Protein AF-A0A2D6X688-F1 (afdb_monomer_lite)

Sequence (121 aa):
MDVSDQKVKGKYCFAVIDDCSRYCLGVFEINRATTAVITKLLDKLVEKHGKPRGIKHIRTAIHSPTTTGKIERFFQTLEKELPFYNNDLDFFRLRYNHFRPHISLEKKCPADVYFDFIHLF

Radius of gyration: 14.97 Å; chains: 1; bounding box: 29×37×41 Å

Secondary structure (DSSP, 8-state):
--GGG--BTTBEEEEEE-TTT--EEEEEEES---HHHHHHHHHHHHHHH---S------PPTT-GGGTHHHHHHHHHHHHHGGGGTT-HHHHHHHHHHT---GGGTT--HHHHHT-GGG--

Structure (mmCIF, N/CA/C/O backbone):
data_AF-A0A2D6X688-F1
#
_entry.id   AF-A0A2D6X688-F1
#
loop_
_atom_site.group_PDB
_atom_site.id
_atom_site.type_symbol
_atom_site.label_atom_id
_atom_site.label_alt_id
_atom_site.label_comp_id
_atom_site.label_asym_id
_atom_site.label_entity_id
_atom_site.label_seq_id
_atom_site.pdbx_PDB_ins_code
_atom_site.Cartn_x
_atom_site.Cartn_y
_atom_site.Cartn_z
_atom_site.occupancy
_atom_site.B_iso_or_equiv
_atom_site.auth_seq_id
_atom_site.auth_comp_id
_atom_site.auth_asym_id
_atom_site.auth_atom_id
_atom_site.pdbx_PDB_model_num
ATOM 1 N N . MET A 1 1 ? 6.801 -5.077 22.214 1.00 32.59 1 MET A N 1
ATOM 2 C CA . MET A 1 1 ? 5.631 -4.291 21.780 1.00 32.59 1 MET A CA 1
ATOM 3 C C . MET A 1 1 ? 5.357 -4.677 20.346 1.00 32.59 1 MET A C 1
ATOM 5 O O . MET A 1 1 ? 6.226 -4.459 19.509 1.00 32.59 1 MET A O 1
ATOM 9 N N . ASP A 1 2 ? 4.238 -5.353 20.100 1.00 35.06 2 ASP A N 1
ATOM 10 C CA . ASP A 1 2 ? 3.842 -5.768 18.758 1.00 35.06 2 ASP A CA 1
ATOM 11 C C . ASP A 1 2 ? 3.619 -4.542 17.869 1.00 35.06 2 ASP A C 1
ATOM 13 O O . ASP A 1 2 ? 2.878 -3.623 18.216 1.00 35.06 2 ASP A O 1
ATOM 17 N N . VAL A 1 3 ? 4.252 -4.535 16.697 1.00 48.06 3 VAL A N 1
ATOM 18 C CA . VAL A 1 3 ? 4.095 -3.477 15.683 1.00 48.06 3 VAL A CA 1
ATOM 19 C C . VAL A 1 3 ? 2.634 -3.396 15.195 1.00 48.06 3 VAL A C 1
ATOM 21 O O . VAL A 1 3 ? 2.206 -2.369 14.678 1.00 48.06 3 VAL A O 1
ATOM 24 N N . SER A 1 4 ? 1.830 -4.443 15.433 1.00 47.72 4 SER A N 1
ATOM 25 C CA . SER A 1 4 ? 0.399 -4.482 15.114 1.00 47.72 4 SER A CA 1
ATOM 26 C C . SER A 1 4 ? -0.476 -3.554 15.960 1.00 47.72 4 SER A C 1
ATOM 28 O O . SER A 1 4 ? -1.626 -3.344 15.588 1.00 47.72 4 SER A O 1
ATOM 30 N N . ASP A 1 5 ? 0.033 -2.992 17.064 1.00 48.41 5 ASP A N 1
ATOM 31 C CA . ASP A 1 5 ? -0.712 -2.064 17.932 1.00 48.41 5 ASP A CA 1
ATOM 32 C C . ASP A 1 5 ? -0.467 -0.575 17.636 1.00 48.41 5 ASP A C 1
ATOM 34 O O . ASP A 1 5 ? -0.937 0.302 18.366 1.00 48.41 5 ASP A O 1
ATOM 38 N N . GLN A 1 6 ? 0.214 -0.256 16.533 1.00 54.31 6 GLN A N 1
ATOM 39 C CA . GLN A 1 6 ? 0.383 1.126 16.090 1.00 54.31 6 GLN A CA 1
ATOM 40 C C . GLN A 1 6 ? -0.937 1.675 15.528 1.00 54.31 6 GLN A C 1
ATOM 42 O O . GLN A 1 6 ? -1.302 1.465 14.371 1.00 54.31 6 GLN A O 1
ATOM 47 N N . LYS A 1 7 ? -1.684 2.379 16.384 1.00 55.53 7 LYS A N 1
ATOM 48 C CA . LYS A 1 7 ? -2.878 3.131 15.992 1.00 55.53 7 LYS A CA 1
ATOM 49 C C . LYS A 1 7 ? -2.481 4.525 15.523 1.00 55.53 7 LYS A C 1
ATOM 51 O O . LYS A 1 7 ? -2.065 5.351 16.333 1.00 55.53 7 LYS A O 1
ATOM 56 N N . VAL A 1 8 ? -2.718 4.836 14.254 1.00 57.38 8 VAL A N 1
ATOM 57 C CA . VAL A 1 8 ? -2.638 6.215 13.756 1.00 57.38 8 VAL A CA 1
ATOM 58 C C . VAL A 1 8 ? -3.982 6.883 14.055 1.00 57.38 8 VAL A C 1
ATOM 60 O O . VAL A 1 8 ? -5.027 6.438 13.584 1.00 57.38 8 VAL A O 1
ATOM 63 N N . LYS A 1 9 ? -3.986 7.911 14.917 1.00 62.84 9 LYS A N 1
ATOM 64 C CA . LYS A 1 9 ? -5.206 8.616 15.384 1.00 62.84 9 LYS A CA 1
ATOM 65 C C . LYS A 1 9 ? -6.291 7.700 15.985 1.00 62.84 9 LYS A C 1
ATOM 67 O O . LYS A 1 9 ? -7.483 7.952 15.836 1.00 62.84 9 LYS A O 1
ATOM 72 N N . GLY A 1 10 ? -5.895 6.618 16.657 1.00 70.56 10 GLY A N 1
ATOM 73 C CA . GLY A 1 10 ? -6.832 5.689 17.307 1.00 70.56 10 GLY A CA 1
ATOM 74 C C . GLY A 1 10 ? -7.443 4.621 16.389 1.00 70.56 10 GLY A C 1
ATOM 75 O O . GLY A 1 10 ? -8.171 3.761 16.886 1.00 70.56 10 GLY A O 1
ATOM 76 N N . LYS A 1 11 ? -7.109 4.616 15.092 1.00 77.25 11 LYS A N 1
ATOM 77 C CA . LYS A 1 11 ? -7.489 3.567 14.137 1.00 77.25 11 LYS A CA 1
ATOM 78 C C . LYS A 1 11 ? -6.275 2.724 13.753 1.00 77.25 11 LYS A C 1
ATOM 80 O O . LYS A 1 11 ? -5.152 3.217 13.714 1.00 77.25 11 LYS A O 1
ATOM 85 N N . TYR A 1 12 ? -6.509 1.454 13.455 1.00 84.38 12 TYR A N 1
ATOM 86 C CA . TYR A 1 12 ? -5.513 0.597 12.825 1.00 84.38 12 TYR A CA 1
ATOM 87 C C . TYR A 1 12 ? -5.434 0.936 11.332 1.00 84.38 12 TYR A C 1
ATOM 89 O O . TYR A 1 12 ? -6.436 1.314 10.720 1.00 84.38 12 TYR A O 1
ATOM 97 N N . CYS A 1 13 ? -4.256 0.783 10.737 1.00 87.69 13 CYS A N 1
ATOM 98 C CA . CYS A 1 13 ? -4.071 0.924 9.299 1.00 87.69 13 CYS A CA 1
ATOM 99 C C . CYS A 1 13 ? -3.664 -0.429 8.716 1.00 87.69 13 CYS A C 1
ATOM 101 O O . CYS A 1 13 ? -2.719 -1.058 9.189 1.00 87.69 13 CYS A O 1
ATOM 103 N N . PHE A 1 14 ? -4.390 -0.891 7.704 1.00 91.38 14 PHE A N 1
ATOM 104 C CA . PHE A 1 14 ? -4.072 -2.113 6.978 1.00 91.38 14 PHE A CA 1
ATOM 105 C C . PHE A 1 14 ? -3.628 -1.753 5.565 1.00 91.38 14 PHE A C 1
ATOM 107 O O . PHE A 1 14 ? -4.400 -1.163 4.811 1.00 91.38 14 PHE A O 1
ATOM 114 N N . ALA A 1 15 ? -2.395 -2.107 5.210 1.00 92.62 15 ALA A N 1
ATOM 115 C CA . ALA A 1 15 ? -1.827 -1.854 3.894 1.00 92.62 15 ALA A CA 1
ATOM 116 C C . ALA A 1 15 ? -1.348 -3.157 3.249 1.00 92.62 15 ALA A C 1
ATOM 118 O O . ALA A 1 15 ? -0.765 -4.012 3.916 1.00 92.62 15 ALA A O 1
ATOM 119 N N . VAL A 1 16 ? -1.572 -3.284 1.943 1.00 94.00 16 VAL A N 1
ATOM 120 C CA . VAL A 1 16 ? -1.078 -4.386 1.113 1.00 94.00 16 VAL A CA 1
ATOM 121 C C . VAL A 1 16 ? -0.229 -3.792 0.003 1.00 94.00 16 VAL A C 1
ATOM 123 O O . VAL A 1 16 ? -0.691 -2.935 -0.752 1.00 94.00 16 VAL A O 1
ATOM 126 N N . ILE A 1 17 ? 1.023 -4.233 -0.071 1.00 93.62 17 ILE A N 1
ATOM 127 C CA . ILE A 1 17 ? 2.043 -3.669 -0.952 1.00 93.62 17 ILE A CA 1
ATOM 128 C C . ILE A 1 17 ? 2.760 -4.809 -1.658 1.00 93.62 17 ILE A C 1
ATOM 130 O O . ILE A 1 17 ? 3.098 -5.811 -1.027 1.00 93.62 17 ILE A O 1
ATOM 134 N N . ASP A 1 18 ? 3.017 -4.633 -2.947 1.00 92.56 18 ASP A N 1
ATOM 135 C CA . ASP A 1 18 ? 3.847 -5.539 -3.722 1.00 92.56 18 ASP A CA 1
ATOM 136 C C . ASP A 1 18 ? 5.333 -5.412 -3.345 1.00 92.56 18 ASP A C 1
ATOM 138 O O . ASP A 1 18 ? 5.889 -4.315 -3.210 1.00 92.56 18 ASP A O 1
ATOM 142 N N . ASP A 1 19 ? 6.000 -6.553 -3.181 1.00 89.38 19 ASP A N 1
ATOM 143 C CA . ASP A 1 19 ? 7.374 -6.582 -2.692 1.00 89.38 19 ASP A CA 1
ATOM 144 C C . ASP A 1 19 ? 8.423 -6.248 -3.769 1.00 89.38 19 ASP A C 1
ATOM 146 O O . ASP A 1 19 ? 9.529 -5.817 -3.445 1.00 89.38 19 ASP A O 1
ATOM 150 N N . CYS A 1 20 ? 8.126 -6.391 -5.054 1.00 88.81 20 CYS A N 1
ATOM 151 C CA . CYS A 1 20 ? 9.103 -6.040 -6.083 1.00 88.81 20 CYS A CA 1
ATOM 152 C C . CYS A 1 20 ? 8.978 -4.557 -6.448 1.00 88.81 20 CYS A C 1
ATOM 154 O O . CYS A 1 20 ? 9.885 -3.759 -6.210 1.00 88.81 20 CYS A O 1
ATOM 156 N N . SER A 1 21 ? 7.793 -4.172 -6.908 1.00 93.56 21 SER A N 1
ATOM 157 C CA . SER A 1 21 ? 7.484 -2.852 -7.458 1.00 93.56 21 SER A CA 1
ATOM 158 C C . SER A 1 21 ? 7.200 -1.780 -6.412 1.00 93.56 21 SER A C 1
ATOM 160 O O . SER A 1 21 ? 7.060 -0.615 -6.763 1.00 93.56 21 SER A O 1
ATOM 162 N N . ARG A 1 22 ? 7.061 -2.149 -5.131 1.00 94.31 22 ARG A N 1
ATOM 163 C CA . ARG A 1 22 ? 6.530 -1.277 -4.066 1.00 94.31 22 ARG A CA 1
ATOM 164 C C . ARG A 1 22 ? 5.088 -0.816 -4.302 1.00 94.31 22 ARG A C 1
ATOM 166 O O . ARG A 1 22 ? 4.630 0.042 -3.556 1.00 94.31 22 ARG A O 1
ATOM 173 N N . TYR A 1 23 ? 4.363 -1.332 -5.292 1.00 95.88 23 TYR A N 1
ATOM 174 C CA . TYR A 1 23 ? 3.018 -0.853 -5.609 1.00 95.88 23 TYR A CA 1
ATOM 175 C C . TYR A 1 23 ? 2.051 -1.108 -4.456 1.00 95.88 23 TYR A C 1
ATOM 177 O O . TYR A 1 23 ? 1.935 -2.226 -3.960 1.00 95.88 23 TYR A O 1
ATOM 185 N N . CYS A 1 24 ? 1.351 -0.072 -4.002 1.00 96.50 24 CYS A N 1
ATOM 186 C CA . CYS A 1 24 ? 0.353 -0.194 -2.948 1.00 96.50 24 CYS A CA 1
ATOM 187 C C . CYS A 1 24 ? -0.975 -0.658 -3.560 1.00 96.50 24 CYS A C 1
ATOM 189 O O . CYS A 1 24 ? -1.672 0.127 -4.211 1.00 96.50 24 CYS A O 1
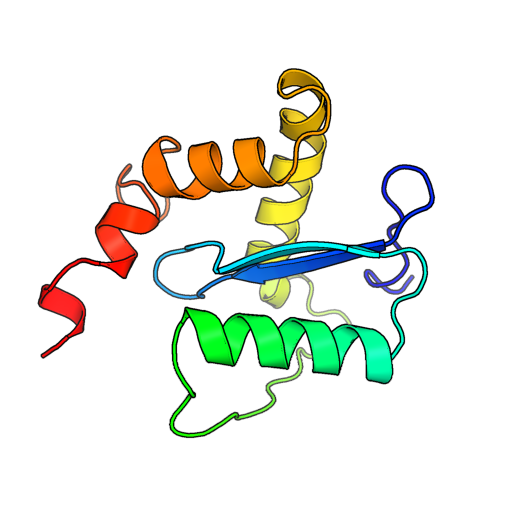ATOM 191 N N . LEU A 1 25 ? -1.336 -1.927 -3.335 1.00 95.38 25 LEU A N 1
ATOM 192 C CA . LEU A 1 25 ? -2.600 -2.507 -3.799 1.00 95.38 25 LEU A CA 1
ATOM 193 C C . LEU A 1 25 ? -3.797 -1.893 -3.064 1.00 95.38 25 LEU A C 1
ATOM 195 O O . LEU A 1 25 ? -4.863 -1.710 -3.660 1.00 95.38 25 LEU A O 1
ATOM 199 N N . GLY A 1 26 ? -3.619 -1.562 -1.783 1.00 95.06 26 GLY A N 1
ATOM 200 C CA . GLY A 1 26 ? -4.630 -0.915 -0.957 1.00 95.06 26 GLY A CA 1
ATOM 201 C C . GLY A 1 26 ? -4.098 -0.502 0.409 1.00 95.06 26 GLY A C 1
ATOM 202 O O . GLY A 1 26 ? -3.206 -1.142 0.960 1.00 95.06 26 GLY A O 1
ATOM 203 N N . VAL A 1 27 ? -4.678 0.566 0.952 1.00 94.31 27 VAL A N 1
ATOM 204 C CA . VAL A 1 27 ? -4.440 1.067 2.307 1.00 94.31 27 VAL A CA 1
ATOM 205 C C . VAL A 1 27 ? -5.789 1.465 2.897 1.00 94.31 27 VAL A C 1
ATOM 207 O O . VAL A 1 27 ? -6.581 2.129 2.230 1.00 94.31 27 VAL A O 1
ATOM 210 N N . PHE A 1 28 ? -6.077 1.004 4.111 1.00 92.56 28 PHE A N 1
ATOM 211 C CA . PHE A 1 28 ? -7.392 1.123 4.731 1.00 92.56 28 PHE A CA 1
ATOM 212 C C . PHE A 1 28 ? -7.270 1.494 6.203 1.00 92.56 28 PHE A C 1
ATOM 214 O O . PHE A 1 28 ? -6.539 0.855 6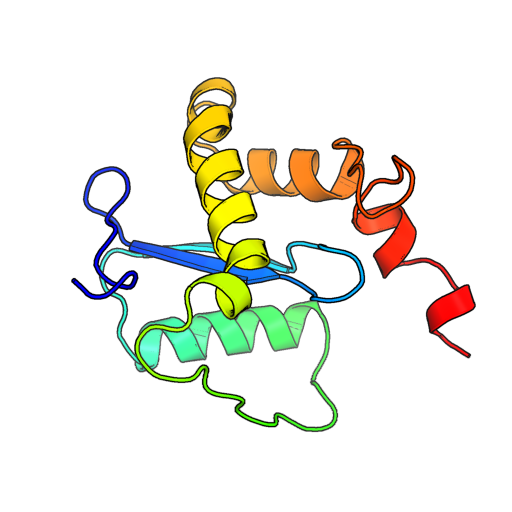.959 1.00 92.56 28 PHE A O 1
ATOM 221 N N . GLU A 1 29 ? -8.063 2.472 6.623 1.00 90.88 29 GLU A N 1
ATOM 222 C CA . GLU A 1 29 ? -8.327 2.736 8.032 1.00 90.88 29 GLU A CA 1
ATOM 223 C C . GLU A 1 29 ? -9.365 1.745 8.564 1.00 90.88 29 GLU A C 1
ATOM 225 O O . GLU A 1 29 ? -10.466 1.612 8.027 1.00 90.88 29 GLU A O 1
ATOM 230 N N . ILE A 1 30 ? -9.031 1.064 9.655 1.00 90.81 30 ILE A N 1
ATOM 231 C CA . ILE A 1 30 ? -9.895 0.080 10.301 1.00 90.81 30 ILE A CA 1
ATOM 232 C C . ILE A 1 30 ? -9.976 0.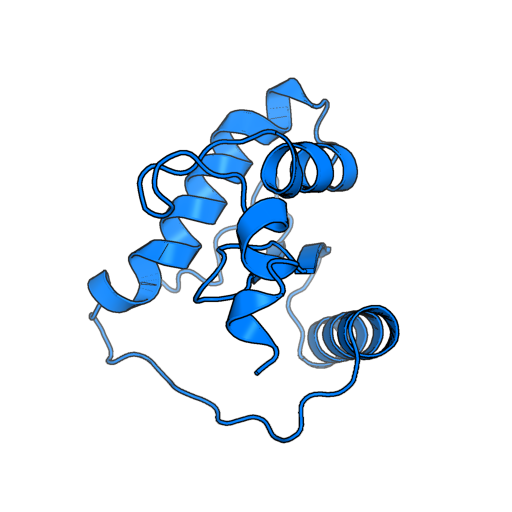339 11.806 1.00 90.81 30 ILE A C 1
ATOM 234 O O . ILE A 1 30 ? -8.983 0.560 12.491 1.00 90.81 30 ILE A O 1
ATOM 238 N N . ASN A 1 31 ? -11.185 0.265 12.360 1.00 87.50 31 ASN A N 1
ATOM 239 C CA . ASN A 1 31 ? -11.381 0.451 13.803 1.00 87.50 31 ASN A CA 1
ATOM 240 C C . ASN A 1 31 ? -10.901 -0.764 14.618 1.00 87.50 31 ASN A C 1
ATOM 242 O O . ASN A 1 31 ? -10.537 -0.625 15.783 1.00 87.50 31 ASN A O 1
ATOM 246 N N . ARG A 1 32 ? -10.919 -1.967 14.019 1.00 86.50 32 ARG A N 1
ATOM 247 C CA . ARG A 1 32 ? -10.498 -3.228 14.649 1.00 86.50 32 ARG A CA 1
ATOM 248 C C . ARG A 1 32 ? -9.834 -4.156 13.631 1.00 86.50 32 ARG A C 1
ATOM 250 O O . ARG A 1 32 ? -10.448 -4.495 12.619 1.00 86.50 32 ARG A O 1
ATOM 257 N N . ALA A 1 33 ? -8.629 -4.627 13.940 1.00 86.56 33 ALA A N 1
ATOM 258 C CA . ALA A 1 33 ? -7.881 -5.593 13.134 1.00 86.56 33 ALA A CA 1
ATOM 259 C C . ALA A 1 33 ? -8.321 -7.043 13.418 1.00 86.56 33 ALA A C 1
ATOM 261 O O . ALA A 1 33 ? -7.568 -7.847 13.955 1.00 86.56 33 ALA A O 1
ATOM 262 N N . THR A 1 34 ? -9.575 -7.377 13.095 1.00 90.62 34 THR A N 1
ATOM 263 C CA . THR A 1 34 ? -10.088 -8.757 13.232 1.00 90.62 34 THR A CA 1
ATOM 264 C C . THR A 1 34 ? -9.907 -9.547 11.942 1.00 90.62 34 THR A C 1
ATOM 266 O O . THR A 1 34 ? -9.995 -8.972 10.856 1.00 90.62 34 THR A O 1
ATOM 269 N N . THR A 1 35 ? -9.759 -10.871 12.041 1.00 91.81 35 THR A N 1
ATOM 270 C CA . THR A 1 35 ? 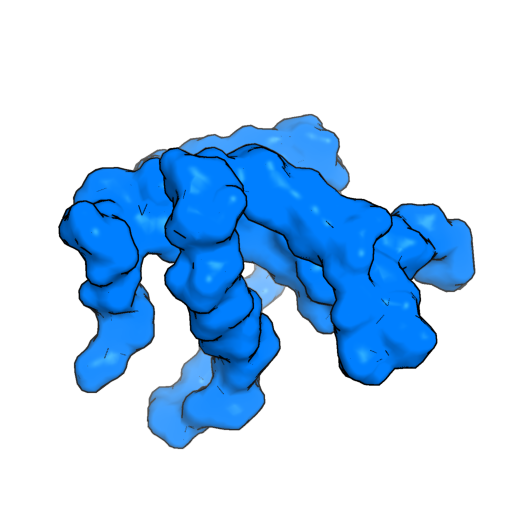-9.643 -11.760 10.873 1.00 91.81 35 THR A CA 1
ATOM 271 C C . THR A 1 35 ? -10.770 -11.534 9.871 1.00 91.81 35 THR A C 1
ATOM 273 O O . THR A 1 35 ? -10.498 -11.332 8.699 1.00 91.81 35 THR A O 1
ATOM 276 N N . ALA A 1 36 ? -12.025 -11.451 10.322 1.00 94.12 36 ALA A N 1
ATOM 277 C CA . ALA A 1 36 ? -13.166 -11.240 9.430 1.00 94.12 36 ALA A CA 1
ATOM 278 C C . ALA A 1 36 ? -13.095 -9.914 8.649 1.00 94.12 36 ALA A C 1
ATOM 280 O O . ALA A 1 36 ? -13.506 -9.859 7.491 1.00 94.12 36 ALA A O 1
ATOM 281 N N . VAL A 1 37 ? -12.578 -8.845 9.264 1.00 93.38 37 VAL A N 1
ATOM 282 C CA . VAL A 1 37 ? -12.3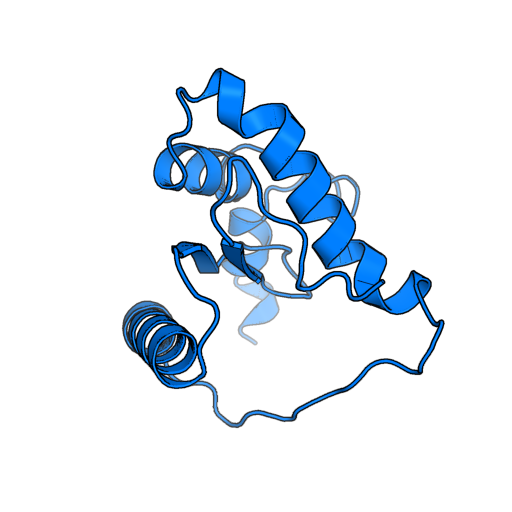84 -7.554 8.583 1.00 93.38 37 VAL A CA 1
ATOM 283 C C . VAL A 1 37 ? -11.247 -7.656 7.571 1.00 93.38 37 VAL A C 1
ATOM 285 O O . VAL A 1 37 ? -11.425 -7.264 6.422 1.00 93.38 37 VAL A O 1
ATOM 288 N N . ILE A 1 38 ? -10.104 -8.217 7.974 1.00 93.62 38 ILE A N 1
ATOM 289 C CA . ILE A 1 38 ? -8.927 -8.345 7.108 1.00 93.62 38 ILE A CA 1
ATOM 290 C C . ILE A 1 38 ? -9.218 -9.254 5.912 1.00 93.62 38 ILE A C 1
ATOM 292 O O . ILE A 1 38 ? -8.917 -8.875 4.785 1.00 93.62 38 ILE A O 1
ATOM 296 N N . THR A 1 39 ? -9.868 -10.401 6.120 1.00 94.44 39 THR A N 1
ATOM 297 C CA . THR A 1 39 ? -10.259 -11.314 5.037 1.00 94.44 39 THR A CA 1
ATOM 298 C C . THR A 1 39 ? -11.174 -10.618 4.034 1.00 94.44 39 THR A C 1
ATOM 300 O O . THR A 1 39 ? -10.880 -10.648 2.848 1.00 94.44 39 THR A O 1
ATOM 303 N N . LYS A 1 40 ? -12.194 -9.875 4.489 1.00 95.75 40 LYS A N 1
ATOM 304 C CA . LYS A 1 40 ? -13.065 -9.102 3.584 1.00 95.75 40 LYS A CA 1
ATOM 305 C C . LYS A 1 40 ? -12.306 -8.052 2.771 1.00 95.75 40 LYS A C 1
ATOM 307 O O . LYS A 1 40 ? -12.664 -7.784 1.628 1.00 95.75 40 LYS A O 1
ATOM 312 N N . LEU A 1 41 ? -11.297 -7.410 3.360 1.00 95.62 41 LEU A N 1
ATOM 313 C CA . LEU A 1 41 ? -10.464 -6.441 2.643 1.00 95.62 41 LEU A CA 1
ATOM 314 C C . LEU A 1 41 ? -9.566 -7.137 1.618 1.00 95.62 41 LEU A C 1
ATOM 316 O O . LEU A 1 41 ? -9.441 -6.648 0.499 1.00 95.62 41 LEU A O 1
ATOM 320 N N . LEU A 1 42 ? -8.987 -8.285 1.972 1.00 94.62 42 LEU A N 1
ATOM 321 C CA . LEU A 1 42 ? -8.217 -9.109 1.045 1.00 94.62 42 LEU A CA 1
ATOM 322 C C . LEU A 1 42 ? -9.081 -9.609 -0.119 1.00 94.62 42 LEU A C 1
ATOM 324 O O . LEU A 1 42 ? -8.636 -9.509 -1.256 1.00 94.62 42 LEU A O 1
ATOM 328 N N . ASP A 1 43 ? -10.317 -10.048 0.130 1.00 95.75 43 ASP A N 1
ATOM 329 C CA . ASP A 1 43 ? -11.249 -10.480 -0.920 1.00 95.75 43 ASP A CA 1
ATOM 330 C C . ASP A 1 43 ? -11.527 -9.349 -1.922 1.00 95.75 43 ASP A C 1
ATOM 332 O O . ASP A 1 43 ? -11.436 -9.557 -3.130 1.00 95.75 43 ASP A O 1
ATOM 336 N N . LYS A 1 44 ? -11.754 -8.120 -1.436 1.00 96.00 44 LYS A N 1
ATOM 337 C CA . LYS A 1 44 ? -11.913 -6.935 -2.300 1.00 96.00 44 LYS A CA 1
ATOM 338 C C . LYS A 1 44 ? -10.667 -6.635 -3.131 1.00 96.00 44 LYS A C 1
ATOM 340 O O . LYS A 1 44 ? -10.770 -6.204 -4.278 1.00 96.00 44 LYS A O 1
ATOM 345 N N . LEU A 1 45 ? -9.479 -6.816 -2.554 1.00 95.50 45 LEU A N 1
ATOM 346 C CA . LEU A 1 45 ? -8.228 -6.625 -3.287 1.00 95.50 45 LEU A CA 1
ATOM 347 C C . LEU A 1 45 ? -8.029 -7.706 -4.349 1.00 95.50 45 LEU A C 1
ATOM 349 O O . LEU A 1 45 ? -7.584 -7.386 -5.445 1.00 95.50 45 LEU A O 1
ATOM 353 N N . VAL A 1 46 ? -8.390 -8.952 -4.044 1.00 94.94 46 VAL A N 1
ATOM 354 C CA . VAL A 1 46 ? -8.359 -10.075 -4.987 1.00 94.94 46 VAL A CA 1
ATOM 355 C C . VAL A 1 46 ? -9.345 -9.863 -6.136 1.00 94.94 46 VAL A C 1
ATOM 357 O O . VAL A 1 46 ? -8.994 -10.118 -7.283 1.00 94.94 46 VAL A O 1
ATOM 360 N N . GLU A 1 47 ? -10.547 -9.357 -5.863 1.00 95.75 47 GLU A N 1
ATOM 361 C CA . GLU A 1 47 ? -11.523 -9.008 -6.902 1.00 95.75 47 GLU A CA 1
ATOM 362 C C . GLU A 1 47 ? -10.980 -7.921 -7.842 1.00 95.75 47 GLU A C 1
ATOM 364 O O . GLU A 1 47 ? -11.120 -8.019 -9.058 1.00 95.75 47 GLU A O 1
ATOM 369 N N . LYS A 1 48 ? -10.300 -6.911 -7.285 1.00 93.38 48 LYS A N 1
ATOM 370 C CA . LYS A 1 48 ? -9.765 -5.781 -8.052 1.00 93.38 48 LYS A CA 1
ATOM 371 C C . LYS A 1 48 ? -8.500 -6.109 -8.850 1.00 93.38 48 LYS A C 1
ATOM 373 O O . LYS A 1 48 ? -8.356 -5.631 -9.970 1.00 93.38 48 LYS A O 1
ATOM 378 N N . HIS A 1 49 ? -7.561 -6.844 -8.257 1.00 92.06 49 HIS A N 1
ATOM 379 C CA . HIS A 1 49 ? -6.213 -7.065 -8.810 1.00 92.06 49 HIS A CA 1
ATOM 380 C C . HIS A 1 49 ? -6.004 -8.480 -9.358 1.00 92.06 49 HIS A C 1
ATOM 382 O O . HIS A 1 49 ? -4.950 -8.786 -9.908 1.00 92.06 49 HIS A O 1
ATOM 388 N N . GLY A 1 50 ? -7.008 -9.343 -9.228 1.00 92.69 50 GLY A N 1
ATOM 389 C CA . GLY A 1 50 ? -6.949 -10.733 -9.649 1.00 92.69 50 GLY A CA 1
ATOM 390 C C . GLY A 1 50 ? -6.534 -11.687 -8.529 1.00 92.69 50 GLY A C 1
ATOM 391 O O . GLY A 1 50 ? -5.909 -11.332 -7.526 1.00 92.69 50 GLY A O 1
ATOM 392 N N . LYS A 1 51 ? -6.905 -12.955 -8.713 1.00 92.94 51 LYS A N 1
ATOM 393 C CA . LYS A 1 51 ? -6.632 -14.020 -7.749 1.00 92.94 51 LYS A CA 1
ATOM 394 C C . LYS A 1 51 ? -5.184 -14.506 -7.860 1.00 92.94 51 LYS A C 1
ATOM 396 O O . LYS A 1 51 ? -4.758 -14.884 -8.953 1.00 92.94 51 LYS A O 1
ATOM 401 N N . PRO A 1 52 ? -4.438 -14.595 -6.744 1.00 89.19 52 PRO A N 1
ATOM 402 C CA . PRO A 1 52 ? -3.119 -15.208 -6.767 1.00 89.19 52 PRO A CA 1
ATOM 403 C C . PRO A 1 52 ? -3.228 -16.704 -7.084 1.00 89.19 52 PRO A C 1
ATOM 405 O O . PRO A 1 52 ? -4.147 -17.390 -6.633 1.00 89.19 52 PRO A O 1
ATOM 408 N N . ARG A 1 53 ? -2.239 -17.237 -7.809 1.00 91.69 53 ARG A N 1
ATOM 409 C CA . ARG A 1 53 ? -2.141 -18.679 -8.114 1.00 91.69 53 ARG A CA 1
ATOM 410 C C . ARG A 1 53 ? -1.989 -19.542 -6.855 1.00 91.69 53 ARG A C 1
ATOM 412 O O . ARG A 1 53 ? -2.385 -20.701 -6.845 1.00 91.69 53 ARG A O 1
ATOM 419 N N . GLY A 1 54 ? -1.441 -18.966 -5.791 1.00 92.06 54 GLY A N 1
ATOM 420 C CA . GLY A 1 54 ? -1.313 -19.574 -4.474 1.00 92.06 54 GLY A CA 1
ATOM 421 C C . GLY A 1 54 ? -0.776 -18.557 -3.472 1.00 92.06 54 GLY A C 1
ATOM 422 O O . GLY A 1 54 ? -0.207 -17.539 -3.863 1.00 92.06 54 GLY A O 1
ATOM 423 N N . ILE A 1 55 ? -0.963 -18.827 -2.179 1.00 90.88 55 ILE A N 1
ATOM 424 C CA . ILE A 1 55 ? -0.474 -17.974 -1.091 1.00 90.88 55 ILE A CA 1
ATOM 425 C C . ILE A 1 55 ? 0.432 -18.814 -0.199 1.00 90.88 55 ILE A C 1
ATOM 427 O O . ILE A 1 55 ? 0.009 -19.830 0.350 1.00 90.88 55 ILE A O 1
ATOM 431 N N . LYS A 1 56 ? 1.678 -18.369 -0.030 1.00 92.69 56 LYS A N 1
ATOM 432 C CA . LYS A 1 56 ? 2.622 -18.940 0.931 1.00 92.69 56 LYS A CA 1
ATOM 433 C C . LYS A 1 56 ? 2.803 -17.955 2.077 1.00 92.69 56 LYS A C 1
ATOM 435 O O . LYS A 1 56 ? 3.318 -16.860 1.874 1.00 92.69 56 LYS A O 1
ATOM 440 N N . HIS A 1 57 ? 2.397 -18.348 3.280 1.00 90.31 57 HIS A N 1
ATOM 441 C CA . HIS A 1 57 ? 2.614 -17.527 4.465 1.00 90.31 57 HIS A CA 1
ATOM 442 C C . HIS A 1 57 ? 4.083 -17.621 4.896 1.00 90.31 57 HIS A C 1
ATOM 444 O O . HIS A 1 57 ? 4.563 -18.691 5.270 1.00 90.31 57 HIS A O 1
ATOM 450 N N . ILE A 1 58 ? 4.791 -16.495 4.832 1.00 87.94 58 ILE A N 1
ATOM 451 C CA . ILE A 1 58 ? 6.162 -16.353 5.321 1.00 87.94 58 ILE A CA 1
ATOM 452 C C . ILE A 1 58 ? 6.109 -15.509 6.593 1.00 87.94 58 ILE A C 1
ATOM 454 O O . ILE A 1 58 ? 5.562 -14.408 6.583 1.00 87.94 58 ILE A O 1
ATOM 458 N N . ARG A 1 59 ? 6.663 -16.034 7.688 1.00 86.38 59 ARG A N 1
ATOM 459 C CA . ARG A 1 59 ? 6.771 -15.330 8.971 1.00 86.38 59 ARG A CA 1
ATOM 460 C C . ARG A 1 59 ? 8.214 -14.894 9.186 1.00 86.38 59 ARG A C 1
ATOM 462 O O . ARG A 1 59 ? 9.135 -15.636 8.854 1.00 86.38 59 ARG A O 1
ATOM 469 N N . THR A 1 60 ? 8.403 -13.706 9.744 1.00 82.44 60 THR A N 1
ATOM 470 C CA . THR A 1 60 ? 9.726 -13.224 10.145 1.00 82.44 60 THR A CA 1
ATOM 471 C C . THR A 1 60 ? 10.177 -13.914 11.433 1.00 82.44 60 THR A C 1
ATOM 473 O O . THR A 1 60 ? 9.355 -14.387 12.224 1.00 82.44 60 THR A O 1
ATOM 476 N N . ALA A 1 61 ? 11.492 -13.994 11.643 1.00 83.69 61 ALA A N 1
ATOM 477 C CA . ALA A 1 61 ? 12.034 -14.451 12.915 1.00 83.69 61 ALA A CA 1
ATOM 478 C C . ALA A 1 61 ? 11.726 -13.433 14.026 1.00 83.69 61 ALA A C 1
ATOM 480 O O . ALA A 1 61 ? 11.684 -12.221 13.792 1.00 83.69 61 ALA A O 1
ATOM 481 N N . ILE A 1 62 ? 11.533 -13.931 15.248 1.00 81.25 62 ILE A N 1
ATOM 482 C CA . ILE A 1 62 ? 11.327 -13.089 16.430 1.00 81.25 62 ILE A CA 1
ATOM 483 C C . ILE A 1 62 ? 12.569 -12.195 16.608 1.00 81.25 62 ILE A C 1
ATOM 485 O O . ILE A 1 62 ? 13.693 -12.671 16.475 1.00 81.25 62 ILE A O 1
ATOM 489 N N . HIS A 1 63 ? 12.367 -10.901 16.878 1.00 75.31 63 HIS A N 1
ATOM 490 C CA . HIS A 1 63 ? 13.432 -9.889 17.001 1.00 75.31 63 HIS A CA 1
ATOM 491 C C . HIS A 1 63 ? 14.300 -9.680 15.743 1.00 75.31 63 HIS A C 1
ATOM 493 O O . HIS A 1 63 ? 15.459 -9.284 15.849 1.00 75.31 63 HIS A O 1
ATOM 499 N N . SER A 1 64 ? 13.739 -9.879 14.545 1.00 72.06 64 SER A N 1
ATOM 500 C CA . SER A 1 64 ? 14.406 -9.576 13.269 1.00 72.06 64 SER A CA 1
ATOM 501 C C . SER A 1 64 ? 13.781 -8.355 12.564 1.00 72.06 64 SER A C 1
ATOM 503 O O . SER A 1 64 ? 13.033 -8.512 11.593 1.00 72.06 64 SER A O 1
ATOM 505 N N . PRO A 1 65 ? 14.067 -7.121 13.031 1.00 67.81 65 PRO A N 1
ATOM 506 C CA . PRO A 1 65 ? 13.462 -5.893 12.495 1.00 67.81 65 PRO A CA 1
ATOM 507 C C . PRO A 1 65 ? 13.886 -5.598 11.049 1.00 67.81 65 PRO A C 1
ATOM 509 O O . PRO A 1 65 ? 13.180 -4.936 10.296 1.00 67.81 65 PRO A O 1
ATOM 512 N N . THR A 1 66 ? 15.029 -6.128 10.609 1.00 70.31 66 THR A N 1
ATOM 513 C CA . THR A 1 66 ? 15.546 -5.895 9.254 1.00 70.31 66 THR A CA 1
ATOM 514 C C . THR A 1 66 ? 14.660 -6.500 8.163 1.00 70.31 66 THR A C 1
ATOM 516 O O . THR A 1 66 ? 14.689 -6.029 7.028 1.00 70.31 66 THR A O 1
ATOM 519 N N . THR A 1 67 ? 13.825 -7.491 8.495 1.00 71.81 67 THR A N 1
ATOM 520 C CA . THR A 1 67 ? 12.939 -8.153 7.524 1.00 71.81 67 THR A CA 1
ATOM 521 C C . THR A 1 67 ? 11.675 -7.329 7.227 1.00 71.81 67 THR A C 1
ATOM 523 O O . THR A 1 67 ? 11.099 -7.445 6.147 1.00 71.81 67 THR A O 1
ATOM 526 N N . THR A 1 68 ? 11.257 -6.449 8.145 1.00 79.38 68 THR A N 1
ATOM 527 C CA . THR A 1 68 ? 10.041 -5.618 8.036 1.00 79.38 68 THR A CA 1
ATOM 528 C C . THR A 1 68 ? 10.309 -4.184 7.572 1.00 79.38 68 THR A C 1
ATOM 530 O O . THR A 1 68 ? 9.369 -3.414 7.372 1.00 79.38 68 THR A O 1
ATOM 533 N N . GLY A 1 69 ? 11.563 -3.819 7.287 1.00 84.56 69 GLY A N 1
ATOM 534 C CA . GLY A 1 69 ? 11.941 -2.434 6.968 1.00 84.56 69 GLY A CA 1
ATOM 535 C C . GLY A 1 69 ? 11.194 -1.818 5.775 1.00 84.56 69 GLY A C 1
ATOM 536 O O . GLY A 1 69 ? 10.929 -0.619 5.745 1.00 84.56 69 GLY A O 1
ATOM 537 N N . LYS A 1 70 ? 10.785 -2.637 4.803 1.00 87.62 70 LYS A N 1
ATOM 538 C CA . LYS A 1 70 ? 9.985 -2.213 3.644 1.00 87.62 70 LYS A CA 1
ATOM 539 C C . LYS A 1 70 ? 8.598 -1.687 4.036 1.00 87.62 70 LYS A C 1
ATOM 541 O O . LYS A 1 70 ? 8.191 -0.628 3.558 1.00 87.62 70 LYS A O 1
ATOM 546 N N . ILE A 1 71 ? 7.884 -2.420 4.894 1.00 88.31 71 ILE A N 1
ATOM 547 C CA . ILE A 1 71 ? 6.547 -2.028 5.354 1.00 88.31 71 ILE A CA 1
ATOM 548 C C . ILE A 1 71 ? 6.639 -0.893 6.381 1.00 88.31 71 ILE A C 1
ATOM 550 O O . ILE A 1 71 ? 5.863 0.056 6.317 1.00 88.31 71 ILE A O 1
ATOM 554 N N . GLU A 1 72 ? 7.657 -0.909 7.244 1.00 88.50 72 GLU A N 1
ATOM 555 C CA . GLU A 1 72 ? 7.942 0.188 8.179 1.00 88.50 72 GLU A CA 1
ATOM 556 C C . GLU A 1 72 ? 8.217 1.500 7.437 1.00 88.50 72 GLU A C 1
ATOM 558 O O . GLU A 1 72 ? 7.646 2.540 7.766 1.00 88.50 72 GLU A O 1
ATOM 563 N N . ARG A 1 73 ? 9.027 1.460 6.371 1.00 91.19 73 ARG A N 1
ATOM 564 C CA . ARG A 1 73 ? 9.316 2.636 5.540 1.00 91.19 73 ARG A CA 1
ATOM 565 C C . ARG A 1 73 ? 8.067 3.184 4.852 1.00 91.19 73 ARG A C 1
ATOM 567 O O . ARG A 1 73 ? 7.951 4.402 4.686 1.00 91.19 73 ARG A O 1
ATOM 574 N N . PHE A 1 74 ? 7.148 2.307 4.448 1.00 93.00 74 PHE A N 1
ATOM 575 C CA . PHE A 1 74 ? 5.856 2.718 3.906 1.00 93.00 74 PHE A CA 1
ATOM 576 C C . PHE A 1 74 ? 5.003 3.426 4.961 1.00 93.00 74 PHE A C 1
ATOM 578 O O . PHE A 1 74 ? 4.503 4.512 4.687 1.00 93.00 74 PHE A O 1
ATOM 585 N N . PHE A 1 75 ? 4.876 2.874 6.169 1.00 91.44 75 PHE A N 1
ATOM 586 C CA . PHE A 1 75 ? 4.081 3.511 7.222 1.00 91.44 75 PHE A CA 1
ATOM 587 C C . PHE A 1 75 ? 4.682 4.839 7.691 1.00 91.44 75 PHE A C 1
ATOM 589 O O . PHE A 1 75 ? 3.949 5.815 7.796 1.00 91.44 75 PHE A O 1
ATOM 596 N N . GLN A 1 76 ? 6.008 4.936 7.827 1.00 91.12 76 GLN A N 1
ATOM 597 C CA . GLN A 1 76 ? 6.689 6.216 8.085 1.00 91.12 76 GLN A CA 1
ATOM 598 C C . GLN A 1 76 ? 6.366 7.268 7.015 1.00 91.12 76 GLN A C 1
ATOM 600 O O . GLN A 1 76 ? 6.188 8.450 7.303 1.00 91.12 76 GLN A O 1
ATOM 605 N N . THR A 1 77 ? 6.311 6.835 5.756 1.00 93.44 77 THR A N 1
ATOM 606 C CA . THR A 1 77 ? 5.956 7.693 4.626 1.00 93.44 77 THR A CA 1
ATOM 607 C C . THR A 1 77 ? 4.499 8.144 4.707 1.00 93.44 77 THR A C 1
ATOM 609 O O . THR A 1 77 ? 4.219 9.331 4.553 1.00 93.44 77 THR A O 1
ATOM 612 N N . LEU A 1 78 ? 3.587 7.204 4.964 1.00 92.88 78 LEU A N 1
ATOM 613 C CA . LEU A 1 78 ? 2.162 7.466 5.123 1.00 92.88 78 LEU A CA 1
ATOM 614 C C . LEU A 1 78 ? 1.920 8.474 6.250 1.00 92.88 78 LEU A C 1
ATOM 616 O O . LEU A 1 78 ? 1.301 9.502 6.013 1.00 92.88 78 LEU A O 1
ATOM 620 N N . GLU A 1 79 ? 2.453 8.228 7.446 1.00 90.88 79 GLU A N 1
ATOM 621 C CA . GLU A 1 79 ? 2.283 9.113 8.605 1.00 90.88 79 GLU A CA 1
ATOM 622 C C . GLU A 1 79 ? 2.805 10.526 8.346 1.00 90.88 79 GLU A C 1
ATOM 624 O O . GLU A 1 79 ? 2.166 11.505 8.733 1.00 90.88 79 GLU A O 1
ATOM 629 N N . LYS A 1 80 ? 3.945 10.640 7.654 1.00 92.06 80 LYS A N 1
ATOM 630 C CA . LYS A 1 80 ? 4.538 11.932 7.313 1.00 92.06 80 LYS A CA 1
ATOM 631 C C . LYS A 1 80 ? 3.700 12.707 6.299 1.00 92.06 80 LYS A C 1
ATOM 633 O O . LYS A 1 80 ? 3.627 13.928 6.395 1.00 92.06 80 LYS A O 1
ATOM 638 N N . GLU A 1 81 ? 3.135 12.030 5.302 1.00 93.62 81 GLU A N 1
ATOM 639 C CA . GLU A 1 81 ? 2.570 12.701 4.127 1.00 93.62 81 GLU A CA 1
ATOM 640 C C . GLU A 1 81 ? 1.051 12.829 4.134 1.00 93.62 81 GLU A C 1
ATOM 642 O O . GLU A 1 81 ? 0.514 13.791 3.588 1.00 93.62 81 GLU A O 1
ATOM 647 N N . LEU A 1 82 ? 0.354 11.903 4.788 1.00 91.62 82 LEU A N 1
ATOM 648 C CA . LEU A 1 82 ? -1.102 11.882 4.874 1.00 91.62 82 LEU A CA 1
ATOM 649 C C . LEU A 1 82 ? -1.714 13.209 5.392 1.00 91.62 82 LEU A C 1
ATOM 651 O O . LEU A 1 82 ? -2.740 13.626 4.844 1.00 91.62 82 LEU A O 1
ATOM 655 N N . PRO A 1 83 ? -1.100 13.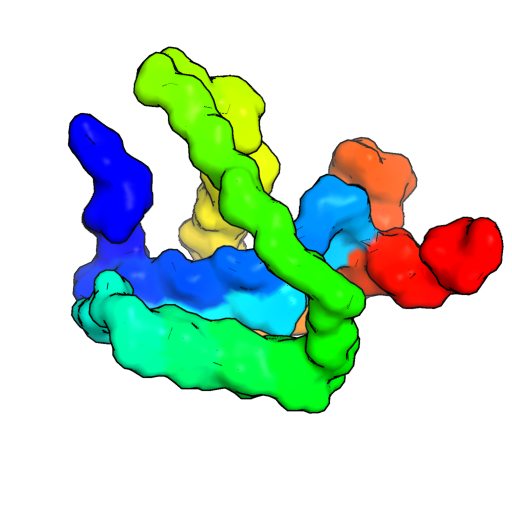942 6.352 1.00 92.12 83 PRO A N 1
ATOM 656 C CA . PRO A 1 83 ? -1.584 15.262 6.761 1.00 92.12 83 PRO A CA 1
ATOM 657 C C . PRO A 1 83 ? -1.595 16.316 5.643 1.00 92.12 83 PRO A C 1
ATOM 659 O O . PRO A 1 83 ? -2.480 17.168 5.641 1.00 92.12 83 PRO A O 1
ATOM 662 N N . PHE A 1 84 ? -0.675 16.251 4.671 1.00 93.56 84 PHE A N 1
ATOM 663 C CA . PHE A 1 84 ? -0.656 17.178 3.526 1.00 93.56 84 PHE A CA 1
ATOM 664 C C . PHE A 1 84 ? -1.789 16.911 2.530 1.00 93.56 84 PHE A C 1
ATOM 666 O O . PHE A 1 84 ? -2.070 17.743 1.671 1.00 93.56 84 PHE A O 1
ATOM 673 N N . TYR A 1 85 ? -2.437 15.753 2.644 1.00 92.12 85 TYR A N 1
ATOM 674 C CA . TYR A 1 85 ? -3.521 15.307 1.777 1.00 92.12 85 TYR A CA 1
ATOM 675 C C . TYR A 1 85 ? -4.868 15.304 2.500 1.00 92.12 85 TYR A C 1
ATOM 677 O O . TYR A 1 85 ? -5.745 14.519 2.162 1.00 92.12 85 TYR A O 1
ATOM 685 N N . ASN A 1 86 ? -5.039 16.141 3.530 1.00 91.56 86 ASN A N 1
ATOM 686 C CA . ASN A 1 86 ? -6.258 16.208 4.348 1.00 91.56 86 ASN A CA 1
ATOM 687 C C . ASN A 1 86 ? -6.675 14.859 4.961 1.00 91.56 86 ASN A C 1
ATOM 689 O O . ASN A 1 86 ? -7.827 14.668 5.341 1.00 91.56 86 ASN A O 1
ATOM 693 N N . ASN A 1 87 ? -5.721 13.943 5.132 1.00 88.25 87 ASN A N 1
ATOM 694 C CA . ASN A 1 87 ? -5.950 12.561 5.546 1.00 88.25 87 ASN A CA 1
ATOM 695 C C . ASN A 1 87 ? -6.758 11.701 4.564 1.00 88.25 87 ASN A C 1
ATOM 697 O O . ASN A 1 87 ? -7.365 10.711 4.963 1.00 88.25 87 ASN A O 1
ATOM 701 N N . ASP A 1 88 ? -6.723 12.044 3.279 1.00 93.12 88 ASP A N 1
ATOM 702 C CA . ASP A 1 88 ? -7.264 11.218 2.208 1.00 93.12 88 ASP A CA 1
ATOM 703 C C . ASP A 1 88 ? -6.276 10.096 1.838 1.00 93.12 88 ASP A C 1
ATOM 705 O O . ASP A 1 88 ? -5.231 10.311 1.211 1.00 93.12 88 ASP A O 1
ATOM 709 N N . LEU A 1 89 ? -6.620 8.873 2.247 1.00 92.62 89 LEU A N 1
ATOM 710 C CA . LEU A 1 89 ? -5.848 7.667 1.956 1.00 92.62 89 LEU A CA 1
ATOM 711 C C . LEU A 1 89 ? -5.833 7.299 0.470 1.00 92.62 89 LEU A C 1
ATOM 713 O O . LEU A 1 89 ? -4.825 6.779 -0.017 1.00 92.62 89 LEU A O 1
ATOM 717 N N . ASP A 1 90 ? -6.928 7.533 -0.251 1.00 93.88 90 ASP A N 1
ATOM 718 C CA . ASP A 1 90 ? -7.009 7.218 -1.675 1.00 93.88 90 ASP A CA 1
ATOM 719 C C . ASP A 1 90 ? -6.138 8.187 -2.476 1.00 93.88 90 ASP A C 1
ATOM 721 O O . ASP A 1 90 ? -5.386 7.752 -3.356 1.00 93.88 90 ASP A O 1
ATOM 725 N N . PHE A 1 91 ? -6.153 9.473 -2.115 1.00 95.69 91 PHE A N 1
ATOM 726 C CA . PHE A 1 91 ? -5.264 10.468 -2.706 1.00 95.69 91 PHE A CA 1
ATOM 727 C C . PHE A 1 91 ? -3.796 10.182 -2.382 1.00 95.69 91 PHE A C 1
ATOM 729 O O . PHE A 1 91 ? -2.954 10.204 -3.284 1.00 95.69 91 PHE A O 1
ATOM 736 N N . PHE A 1 92 ? -3.478 9.831 -1.129 1.00 96.06 92 PHE A N 1
ATOM 737 C CA . PHE A 1 92 ? -2.137 9.366 -0.772 1.00 96.06 92 PHE A CA 1
ATOM 738 C C . PHE A 1 92 ? -1.716 8.174 -1.641 1.00 96.06 92 PHE A C 1
ATOM 740 O O . PHE A 1 92 ? -0.630 8.197 -2.219 1.00 96.06 92 PHE A O 1
ATOM 747 N N . ARG A 1 93 ? -2.571 7.148 -1.781 1.00 96.12 93 ARG A N 1
ATOM 748 C CA . ARG A 1 93 ? -2.265 5.949 -2.579 1.00 96.12 93 ARG A CA 1
ATOM 749 C C . ARG A 1 93 ? -2.009 6.301 -4.042 1.00 96.12 93 ARG A C 1
ATOM 751 O O . ARG A 1 93 ? -1.045 5.802 -4.619 1.00 96.12 93 ARG A O 1
ATOM 758 N N . LEU A 1 94 ? -2.831 7.171 -4.629 1.00 96.56 94 LEU A N 1
ATOM 759 C CA . LEU A 1 94 ? -2.651 7.660 -5.997 1.00 96.56 94 LEU A CA 1
ATOM 760 C C . LEU A 1 94 ? -1.279 8.332 -6.163 1.00 96.56 94 LEU A C 1
ATOM 762 O O . LEU A 1 94 ? -0.522 7.978 -7.066 1.00 96.56 94 LEU A O 1
ATOM 766 N N . ARG A 1 95 ? -0.934 9.261 -5.263 1.00 97.06 95 ARG A N 1
ATOM 767 C CA . ARG A 1 95 ? 0.355 9.971 -5.265 1.00 97.06 95 ARG A CA 1
ATOM 768 C C . ARG A 1 95 ? 1.531 9.020 -5.078 1.00 97.06 95 ARG A C 1
ATOM 770 O O . ARG A 1 95 ? 2.501 9.096 -5.828 1.00 97.06 95 ARG A O 1
ATOM 777 N N . TYR A 1 96 ? 1.427 8.110 -4.116 1.00 96.69 96 TYR A N 1
ATOM 778 C CA . TYR A 1 96 ? 2.454 7.123 -3.809 1.00 96.69 96 TYR A CA 1
ATOM 779 C C . TYR A 1 96 ? 2.735 6.201 -5.001 1.00 96.69 96 TYR A C 1
ATOM 781 O O . TYR A 1 96 ? 3.897 5.967 -5.315 1.00 96.69 96 TYR A O 1
ATOM 789 N N . ASN A 1 97 ? 1.691 5.712 -5.678 1.00 97.12 97 ASN A N 1
ATOM 790 C CA . ASN A 1 97 ? 1.841 4.768 -6.784 1.00 97.12 97 ASN A CA 1
ATOM 791 C C . ASN A 1 97 ? 2.300 5.428 -8.090 1.00 97.12 97 ASN A C 1
ATOM 793 O O . ASN A 1 97 ? 3.094 4.826 -8.806 1.00 97.12 97 ASN A O 1
ATOM 797 N N . HIS A 1 98 ? 1.808 6.628 -8.414 1.00 96.69 98 HIS A N 1
ATOM 798 C CA . HIS A 1 98 ? 1.962 7.201 -9.761 1.00 96.69 98 HIS A CA 1
ATOM 799 C C . HIS A 1 98 ? 2.882 8.422 -9.845 1.00 96.69 98 HIS A C 1
ATOM 801 O O . HIS A 1 98 ? 3.222 8.838 -10.945 1.00 96.69 98 HIS A O 1
ATOM 807 N N . PHE A 1 99 ? 3.263 9.022 -8.715 1.00 95.94 99 PHE A N 1
ATOM 808 C CA . PHE A 1 99 ? 4.000 10.292 -8.720 1.00 95.94 99 PHE A CA 1
ATOM 809 C C . PHE A 1 99 ? 5.209 10.318 -7.787 1.00 95.94 99 PHE A C 1
ATOM 811 O O . PHE A 1 99 ? 6.013 11.248 -7.857 1.00 95.94 99 PHE A O 1
ATOM 818 N N . ARG A 1 100 ? 5.337 9.350 -6.873 1.00 94.56 100 ARG A N 1
ATOM 819 C CA . ARG A 1 100 ? 6.466 9.281 -5.950 1.00 94.56 100 ARG A CA 1
ATOM 820 C C . ARG A 1 100 ? 7.592 8.459 -6.585 1.00 94.56 100 ARG A C 1
ATOM 822 O O . ARG A 1 100 ? 7.415 7.255 -6.731 1.00 94.56 100 ARG A O 1
ATOM 829 N N . PRO A 1 101 ? 8.758 9.053 -6.874 1.00 95.00 101 PRO A N 1
ATOM 830 C CA . PRO A 1 101 ? 9.928 8.287 -7.274 1.00 95.00 101 PRO A CA 1
ATOM 831 C C . PRO A 1 101 ? 10.539 7.565 -6.065 1.00 95.00 101 PRO A C 1
ATOM 833 O O . PRO A 1 101 ? 10.727 8.160 -4.995 1.00 95.00 101 PRO A O 1
ATOM 836 N N . HIS A 1 102 ? 10.920 6.299 -6.237 1.00 94.06 102 HIS A N 1
ATOM 837 C CA . HIS A 1 102 ? 11.578 5.516 -5.185 1.00 94.06 102 HIS A CA 1
ATOM 838 C C . HIS A 1 102 ? 13.045 5.278 -5.520 1.00 94.06 102 HIS A C 1
ATOM 840 O O . HIS A 1 102 ? 13.387 4.811 -6.601 1.00 94.06 102 HIS A O 1
ATOM 846 N N . ILE A 1 103 ? 13.932 5.535 -4.555 1.00 92.12 103 ILE A N 1
ATOM 847 C CA . ILE A 1 103 ? 15.381 5.317 -4.721 1.00 92.12 103 ILE A CA 1
ATOM 848 C C . ILE A 1 103 ? 15.685 3.843 -5.016 1.00 92.12 103 ILE A C 1
ATOM 850 O O . ILE A 1 103 ? 16.511 3.547 -5.870 1.00 92.12 103 ILE A O 1
ATOM 854 N N . SER A 1 104 ? 14.976 2.921 -4.359 1.00 89.62 104 SER A N 1
ATOM 855 C CA . SER A 1 104 ? 15.121 1.478 -4.586 1.00 89.62 104 SER A CA 1
ATOM 856 C C . SER A 1 104 ? 14.633 1.009 -5.961 1.00 89.62 104 SER A C 1
ATOM 858 O O . SER A 1 104 ? 14.843 -0.148 -6.291 1.00 89.62 104 SER A O 1
ATOM 860 N N . LEU A 1 105 ? 13.949 1.873 -6.718 1.00 92.12 105 LEU A N 1
ATOM 861 C CA . LEU A 1 105 ? 13.399 1.599 -8.049 1.00 92.12 105 LEU A CA 1
ATOM 862 C C . LEU A 1 105 ? 14.031 2.518 -9.106 1.00 92.12 105 LEU A C 1
ATOM 864 O O . LEU A 1 105 ? 13.367 2.906 -10.060 1.00 92.12 105 LEU A O 1
ATOM 868 N N . GLU A 1 106 ? 15.276 2.959 -8.899 1.00 94.12 106 GLU A N 1
ATOM 869 C CA . GLU A 1 106 ? 15.988 3.844 -9.838 1.00 94.12 106 GLU A CA 1
ATOM 870 C C . GLU A 1 106 ? 15.235 5.155 -10.141 1.00 94.12 106 GLU A C 1
ATOM 872 O O . GLU A 1 106 ? 15.314 5.706 -11.235 1.00 94.12 106 GLU A O 1
ATOM 877 N N . LYS A 1 107 ? 14.507 5.682 -9.147 1.00 94.06 107 LYS A N 1
ATOM 878 C CA . LYS A 1 107 ? 13.635 6.867 -9.253 1.00 94.06 107 LYS A CA 1
ATOM 879 C C . LYS A 1 107 ? 12.396 6.680 -10.142 1.00 94.06 107 LYS A C 1
ATOM 881 O O . LYS A 1 107 ? 11.725 7.670 -10.421 1.00 94.06 107 LYS A O 1
ATOM 886 N N . LYS A 1 108 ? 12.044 5.451 -10.527 1.00 94.94 108 LYS A N 1
ATOM 887 C CA . LYS A 1 108 ? 10.728 5.138 -11.105 1.00 94.94 108 LYS A CA 1
ATOM 888 C C . LYS A 1 108 ? 9.636 5.196 -10.035 1.00 94.94 108 LYS A C 1
ATOM 890 O O . LYS A 1 108 ? 9.924 5.052 -8.837 1.00 94.94 108 LYS A O 1
ATOM 895 N N . CYS A 1 109 ? 8.392 5.398 -10.462 1.00 95.94 109 CYS A N 1
ATOM 896 C CA . CYS A 1 109 ? 7.239 5.264 -9.582 1.00 95.94 109 CYS A CA 1
ATOM 897 C C . CYS A 1 109 ? 6.827 3.785 -9.471 1.00 95.94 109 CYS A C 1
ATOM 899 O O . CYS A 1 109 ? 7.084 3.000 -10.387 1.00 95.94 109 CYS A O 1
ATOM 901 N N . PRO A 1 110 ? 6.149 3.375 -8.386 1.00 96.62 110 PRO A N 1
ATOM 902 C CA . PRO A 1 110 ? 5.716 1.992 -8.221 1.00 96.62 110 PRO A CA 1
ATOM 903 C C . PRO A 1 110 ? 4.842 1.466 -9.358 1.00 96.62 110 PRO A C 1
ATOM 905 O O . PRO A 1 110 ? 4.973 0.310 -9.746 1.00 96.62 110 PRO A O 1
ATOM 908 N N . ALA A 1 111 ? 3.955 2.305 -9.901 1.00 95.94 111 ALA A N 1
ATOM 909 C CA . ALA A 1 111 ? 3.101 1.934 -11.023 1.00 95.94 111 ALA A CA 1
ATOM 910 C C . ALA A 1 111 ? 3.917 1.627 -12.285 1.00 95.94 111 ALA A C 1
ATOM 912 O O . ALA A 1 111 ? 3.600 0.662 -12.973 1.00 95.94 111 ALA A O 1
ATOM 913 N N . ASP A 1 112 ? 4.982 2.393 -12.543 1.00 94.94 112 ASP A N 1
ATOM 914 C CA . ASP A 1 112 ? 5.839 2.188 -13.714 1.00 94.94 112 ASP A CA 1
ATOM 915 C C . ASP A 1 112 ? 6.497 0.810 -13.680 1.00 94.94 112 ASP A C 1
ATOM 917 O O . ASP A 1 112 ? 6.635 0.181 -14.716 1.00 94.94 112 ASP A O 1
ATOM 921 N N . VAL A 1 113 ? 6.882 0.333 -12.490 1.00 94.12 113 VAL A N 1
ATOM 922 C CA . VAL A 1 113 ? 7.501 -0.988 -12.305 1.00 94.12 113 VAL A CA 1
ATOM 923 C C . VAL A 1 113 ? 6.451 -2.098 -12.287 1.00 94.12 113 VAL A C 1
ATOM 925 O O . VAL A 1 113 ? 6.661 -3.156 -12.867 1.00 94.12 113 VAL A O 1
ATOM 928 N N . TYR A 1 114 ? 5.314 -1.877 -11.626 1.00 93.25 114 TYR A N 1
ATOM 929 C CA . TYR A 1 114 ? 4.269 -2.895 -11.482 1.00 93.25 114 TYR A CA 1
ATOM 930 C C . TYR A 1 114 ? 3.597 -3.250 -12.810 1.00 93.25 114 TYR A C 1
ATOM 932 O O . TYR A 1 114 ? 3.286 -4.413 -13.049 1.00 93.25 114 TYR A O 1
ATOM 940 N N . PHE A 1 115 ? 3.376 -2.252 -13.668 1.00 91.38 115 PHE A N 1
ATOM 941 C CA . PHE A 1 115 ? 2.777 -2.437 -14.989 1.00 91.38 115 PHE A CA 1
ATOM 942 C C . PHE A 1 115 ? 3.821 -2.564 -16.109 1.00 91.38 115 PHE A C 1
ATOM 944 O O . PHE A 1 115 ? 3.441 -2.587 -17.279 1.00 91.38 115 PHE A O 1
ATOM 951 N N . ASP A 1 116 ? 5.116 -2.650 -15.779 1.00 87.69 116 ASP A N 1
ATOM 952 C CA . ASP A 1 116 ? 6.160 -2.865 -16.780 1.00 87.69 116 ASP A CA 1
ATOM 953 C C . ASP A 1 116 ? 6.003 -4.256 -17.411 1.00 87.69 116 ASP A C 1
ATOM 955 O O . ASP A 1 116 ? 5.991 -5.286 -16.727 1.00 87.69 116 ASP A O 1
ATOM 959 N N . PHE A 1 117 ? 5.909 -4.295 -18.738 1.00 64.38 117 PHE A N 1
ATOM 960 C CA . PHE A 1 117 ? 5.709 -5.523 -19.505 1.00 64.38 117 PHE A CA 1
ATOM 961 C C . PHE A 1 117 ? 6.882 -6.502 -19.387 1.00 64.38 117 PHE A C 1
ATOM 963 O O . PHE A 1 117 ? 6.699 -7.694 -19.627 1.00 64.38 117 PHE A O 1
ATOM 970 N N . ILE A 1 118 ? 8.064 -6.037 -18.969 1.00 59.44 118 ILE A N 1
ATOM 971 C CA . ILE A 1 118 ? 9.248 -6.884 -18.755 1.00 59.44 118 ILE A CA 1
ATOM 972 C C . ILE A 1 118 ? 9.014 -7.925 -17.643 1.00 59.44 118 ILE A C 1
ATOM 974 O O . ILE A 1 118 ? 9.632 -8.982 -17.657 1.00 59.44 118 ILE A O 1
ATOM 978 N N . HIS A 1 119 ? 8.096 -7.680 -16.702 1.00 53.38 119 HIS A N 1
ATOM 979 C CA . HIS A 1 119 ? 7.775 -8.632 -15.630 1.00 53.38 119 HIS A CA 1
ATOM 980 C C . HIS A 1 119 ? 6.653 -9.624 -15.981 1.00 53.38 119 HIS A C 1
ATOM 982 O O . HIS A 1 119 ? 6.314 -10.478 -15.158 1.00 53.38 119 HIS A O 1
ATOM 988 N N . LEU A 1 120 ? 6.065 -9.516 -17.177 1.00 53.88 120 LEU A N 1
ATOM 989 C CA . LEU A 1 120 ? 4.958 -10.363 -17.630 1.00 53.88 120 LEU A CA 1
ATOM 990 C C . LEU A 1 120 ? 5.406 -11.570 -18.479 1.00 53.88 120 LEU A C 1
ATOM 992 O O . LEU A 1 120 ? 4.559 -12.420 -18.765 1.00 53.88 120 LEU A O 1
ATOM 996 N N . PHE A 1 121 ? 6.696 -11.679 -18.831 1.00 45.06 121 PHE A N 1
ATOM 997 C CA . PHE A 1 121 ? 7.258 -12.758 -19.658 1.00 45.06 121 PHE A CA 1
ATOM 998 C C . PHE A 1 121 ? 8.567 -13.312 -19.091 1.00 45.06 121 PHE A C 1
ATOM 1000 O O . PHE A 1 121 ? 9.462 -12.501 -18.768 1.00 45.06 121 PHE A O 1
#

pLDDT: mean 86.32, std 14.24, range [32.59, 97.12]

Foldseek 3Di:
DDPQPDDDVQWGKDWDADPPLRQTLDIDTHNDPDPVVVVVVVVVSCVVVHPDPDDDDDDDDPPPVVVCVSVVVVVVVCSVCCVVVVNDRVVVSCCQQQPAQDVSNVGDHSVCVVPPCVVVD